Protein AF-A0A2H5N018-F1 (afdb_monomer)

pLDDT: mean 79.4, std 14.38, range [35.25, 91.5]

Nearest PDB structures (foldseek):
  6fkh-assembly1_e  TM=9.499E-01  e=3.308E-09  Spinacia oleracea
  5zwl-assembly1_E  TM=9.874E-01  e=7.869E-08  Thermosynechococcus vestitus BP-1
  2rq7-assembly1_A  TM=8.669E-01  e=5.390E-07  Thermosynechococcus vestitus BP-1
  5hkk-assembly2_P  TM=8.913E-01  e=8.628E-06  Caldalkalibacillus thermarum TA2.A1
  5ik2-assembly1_H  TM=8.799E-01  e=1.905E-05  Caldalkalibacillus thermarum TA2.A1

Mean predicted aligned error: 14.18 Å

Solvent-accessible surface area (backbone atoms only — not comparable to full-atom values): 8712 Å² total; per-residue (Å²): 129,94,49,46,94,78,66,37,62,70,53,41,54,51,51,50,54,51,50,53,45,48,53,55,40,56,67,44,46,64,52,36,72,73,61,39,73,86,75,48,58,70,72,55,54,55,52,45,56,52,33,53,53,50,52,52,60,72,68,47,84,84,83,84,80,75,90,60,66,36,38,35,40,32,31,88,91,44,79,48,78,49,50,80,76,51,76,70,45,76,45,59,29,38,71,37,58,36,39,38,31,43,96,91,41,79,47,49,28,44,34,60,20,41,38,36,39,37,37,94,80,42,77,49,74,52,57,79,44,75,47,56,54,91,76,57,71,87,88,74,86,88,81,88,87,127

Sequence (146 aa):
MLQPRIVGEEHYETAQRVKQTLQRYKELQDIIAILGLDDCRRGIVYTVARARKIERFLSQPLFRSRKVKEIILSTNSGQIGVLPNHAPIATAVDIGILRIRFNDQWLTMALMGGFARIGNNEITILVNDAEKSSDIDPKKPSKLLK

Radius of gyration: 20.85 Å; Cα contacts (8 Å, |Δi|>4): 181; chains: 1; bounding box: 48×45×53 Å

Organism: Citrus unshiu (NCBI:txid55188)

Structure (mmCIF, N/CA/C/O backbone):
data_AF-A0A2H5N018-F1
#
_entry.id   AF-A0A2H5N018-F1
#
loop_
_atom_site.group_PDB
_atom_site.id
_atom_site.type_symbol
_atom_site.label_atom_id
_atom_site.label_alt_id
_atom_site.label_comp_id
_atom_site.label_asym_id
_atom_site.label_entity_id
_atom_site.label_seq_id
_atom_site.pdbx_PDB_ins_code
_atom_site.Cartn_x
_atom_site.Cartn_y
_atom_site.Cartn_z
_atom_site.occupancy
_atom_site.B_iso_or_equiv
_atom_site.auth_seq_id
_atom_site.auth_comp_id
_atom_site.auth_asym_id
_atom_site.auth_atom_id
_atom_site.pdbx_PDB_model_num
ATOM 1 N N . MET A 1 1 ? 6.628 -19.105 -5.152 1.00 56.44 1 MET A N 1
ATOM 2 C CA . MET A 1 1 ? 6.467 -18.994 -6.621 1.00 56.44 1 MET A CA 1
ATOM 3 C C . MET A 1 1 ? 5.008 -18.690 -6.913 1.00 56.44 1 MET A C 1
ATOM 5 O O . MET A 1 1 ? 4.167 -19.348 -6.317 1.00 56.44 1 MET A O 1
ATOM 9 N N . LEU A 1 2 ? 4.704 -17.716 -7.782 1.00 69.31 2 LEU A N 1
ATOM 10 C CA . LEU A 1 2 ? 3.349 -17.584 -8.332 1.00 69.31 2 LEU A CA 1
ATOM 11 C C . LEU A 1 2 ? 3.026 -18.878 -9.093 1.00 69.31 2 LEU A C 1
ATOM 13 O O . LEU A 1 2 ? 3.880 -19.379 -9.823 1.00 69.31 2 LEU A O 1
ATOM 17 N N . GLN A 1 3 ? 1.841 -19.440 -8.880 1.00 73.31 3 GLN A N 1
ATOM 18 C CA . GLN A 1 3 ? 1.370 -20.630 -9.586 1.00 73.31 3 GLN A CA 1
ATOM 19 C C . GLN A 1 3 ? 0.026 -20.305 -10.246 1.00 73.31 3 GLN A C 1
ATOM 21 O O . GLN A 1 3 ? -0.846 -19.767 -9.554 1.00 73.31 3 GLN A O 1
ATOM 26 N N . PRO A 1 4 ? -0.184 -20.673 -11.524 1.00 77.12 4 PRO A N 1
ATOM 27 C CA . PRO A 1 4 ? -1.444 -20.420 -12.230 1.00 77.12 4 PRO A CA 1
ATOM 28 C C . PRO A 1 4 ? -2.664 -20.956 -11.474 1.00 77.12 4 PRO A C 1
ATOM 30 O O . PRO A 1 4 ? -3.713 -20.324 -11.438 1.00 77.12 4 PRO A O 1
ATOM 33 N N . ARG A 1 5 ? -2.499 -22.081 -10.764 1.00 76.38 5 ARG A N 1
ATOM 34 C CA . ARG A 1 5 ? -3.568 -22.737 -9.997 1.00 76.38 5 ARG A CA 1
ATOM 35 C C . ARG A 1 5 ? -4.108 -21.918 -8.814 1.00 76.38 5 ARG A C 1
ATOM 37 O O . ARG A 1 5 ? -5.163 -22.260 -8.297 1.00 76.38 5 ARG A O 1
ATOM 44 N N . ILE A 1 6 ? -3.381 -20.894 -8.361 1.00 74.69 6 ILE A N 1
ATOM 45 C CA . ILE A 1 6 ? -3.749 -20.070 -7.195 1.00 74.69 6 ILE A CA 1
ATOM 46 C C . ILE A 1 6 ? -4.347 -18.731 -7.636 1.00 74.69 6 ILE A C 1
ATOM 48 O O . ILE A 1 6 ? -5.331 -18.286 -7.057 1.00 74.69 6 ILE A O 1
ATOM 52 N N . V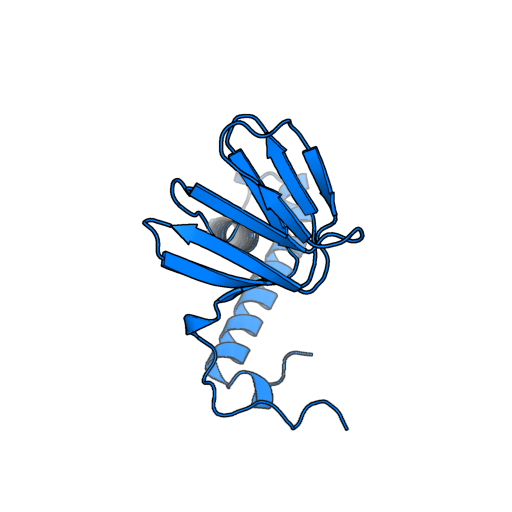AL A 1 7 ? -3.761 -18.094 -8.653 1.00 73.88 7 VAL A N 1
ATOM 53 C CA . VAL A 1 7 ? -4.127 -16.733 -9.088 1.00 73.88 7 VAL A CA 1
ATOM 54 C C . VAL A 1 7 ? -4.917 -16.691 -10.398 1.00 73.88 7 VAL A C 1
ATOM 56 O O . VAL A 1 7 ? -5.436 -15.640 -10.747 1.00 73.88 7 VAL A O 1
ATOM 59 N N . GLY A 1 8 ? -5.038 -17.809 -11.114 1.00 85.19 8 GLY A N 1
ATOM 60 C CA . GLY A 1 8 ? -5.628 -17.867 -12.451 1.00 85.19 8 GLY A CA 1
ATOM 61 C C . GLY A 1 8 ? -4.614 -17.571 -13.562 1.00 85.19 8 GLY A C 1
ATOM 62 O O . GLY A 1 8 ? -3.624 -16.864 -13.356 1.00 85.19 8 GLY A O 1
ATOM 63 N N . GLU A 1 9 ? -4.866 -18.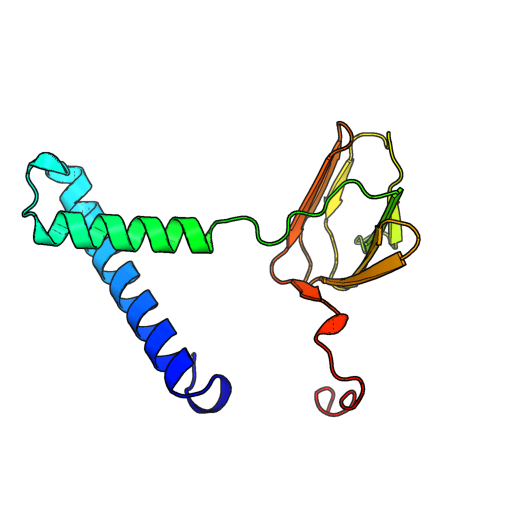128 -14.749 1.00 86.44 9 GLU A N 1
ATOM 64 C CA . GLU A 1 9 ? -3.961 -18.077 -15.908 1.00 86.44 9 GLU A CA 1
ATOM 65 C C . GLU A 1 9 ? -3.675 -16.635 -16.355 1.00 86.44 9 GLU A C 1
ATOM 67 O O . GLU A 1 9 ? -2.524 -16.241 -16.525 1.00 86.44 9 GLU A O 1
ATOM 72 N N . GLU A 1 10 ? -4.715 -15.804 -16.467 1.00 86.25 10 GLU A N 1
ATOM 73 C CA . GLU A 1 10 ? -4.589 -14.424 -16.955 1.00 86.25 10 GLU A CA 1
ATOM 74 C C . GLU A 1 10 ? -3.765 -13.537 -16.013 1.00 86.25 10 GLU A C 1
ATOM 76 O O . GLU A 1 10 ? -2.917 -12.749 -16.450 1.00 86.25 10 GLU A O 1
ATOM 81 N N . HIS A 1 11 ? -3.985 -13.675 -14.704 1.00 83.06 11 HIS A N 1
ATOM 82 C CA . HIS A 1 11 ? -3.235 -12.933 -13.696 1.00 83.06 11 HIS A CA 1
ATOM 83 C C . HIS A 1 11 ? -1.789 -13.416 -13.610 1.00 83.06 11 HIS A C 1
ATOM 85 O O . HIS A 1 11 ? -0.879 -12.593 -13.481 1.00 83.06 11 HIS A O 1
ATOM 91 N N . TYR A 1 12 ? -1.564 -14.727 -13.735 1.00 86.00 12 TYR A N 1
ATOM 92 C CA . TYR A 1 12 ? -0.227 -15.305 -13.789 1.00 86.00 12 TYR A CA 1
ATOM 93 C C . TYR A 1 12 ? 0.568 -14.780 -14.989 1.00 86.00 12 TYR A C 1
ATOM 95 O O . TYR A 1 12 ? 1.661 -14.236 -14.816 1.00 86.00 12 TYR A O 1
ATOM 103 N N . GLU A 1 13 ? -0.018 -14.850 -16.183 1.00 89.06 13 GLU A N 1
ATOM 104 C CA . GLU A 1 13 ? 0.562 -14.331 -17.422 1.00 89.06 13 GLU A CA 1
ATOM 105 C C . GLU A 1 13 ? 0.872 -12.834 -17.320 1.00 89.06 13 GLU A C 1
ATOM 107 O O . GLU A 1 13 ? 1.962 -12.376 -17.676 1.00 89.06 13 GLU A O 1
ATOM 112 N N . THR A 1 14 ? -0.057 -12.054 -16.763 1.00 87.69 14 THR A N 1
ATOM 113 C CA . THR A 1 14 ? 0.133 -10.612 -16.570 1.00 87.69 14 THR A CA 1
ATOM 114 C C . THR A 1 14 ? 1.281 -10.323 -15.602 1.00 87.69 14 THR A C 1
ATOM 116 O O . THR A 1 14 ? 2.159 -9.510 -15.910 1.00 87.69 14 THR A O 1
ATOM 119 N N . ALA A 1 15 ? 1.335 -11.018 -14.462 1.00 87.50 15 ALA A N 1
ATOM 120 C CA . ALA A 1 15 ? 2.413 -10.878 -13.485 1.00 87.50 15 ALA A CA 1
ATOM 12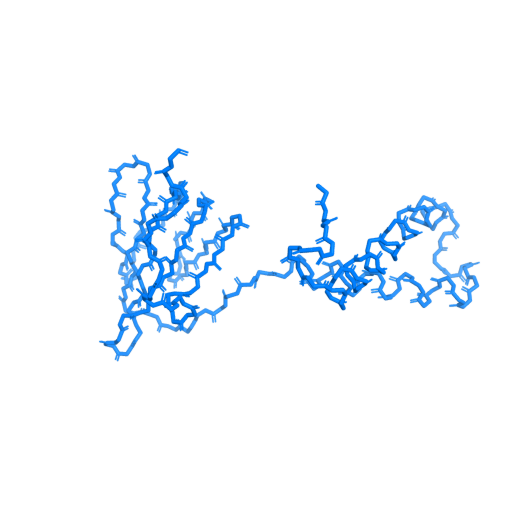1 C C . ALA A 1 15 ? 3.774 -11.286 -14.074 1.00 87.50 15 ALA A C 1
ATOM 123 O O . ALA A 1 15 ? 4.788 -10.623 -13.836 1.00 87.50 15 ALA A O 1
ATOM 124 N N . GLN A 1 16 ? 3.799 -12.334 -14.898 1.00 89.50 16 GLN A N 1
ATOM 125 C CA . GLN A 1 16 ? 5.007 -12.813 -15.559 1.00 89.50 16 GLN A CA 1
ATOM 126 C C . GLN A 1 16 ? 5.537 -11.800 -16.584 1.00 89.50 16 GLN A C 1
ATOM 128 O O . GLN A 1 16 ? 6.737 -11.510 -16.597 1.00 89.50 16 GLN A O 1
ATOM 133 N N . ARG A 1 17 ? 4.652 -11.172 -17.368 1.00 88.94 17 ARG A N 1
ATOM 134 C CA . ARG A 1 17 ? 5.013 -10.086 -18.301 1.00 88.94 17 ARG A CA 1
ATOM 135 C C . ARG A 1 17 ? 5.550 -8.850 -17.579 1.00 88.94 17 ARG A C 1
ATOM 137 O O . ARG A 1 17 ? 6.526 -8.246 -18.032 1.00 88.94 17 ARG A O 1
ATOM 144 N N . VAL A 1 18 ? 4.949 -8.482 -16.444 1.00 89.88 18 VAL A N 1
ATOM 145 C CA . VAL A 1 18 ? 5.446 -7.386 -15.593 1.00 89.88 18 VAL A CA 1
ATOM 146 C C . VAL A 1 18 ? 6.849 -7.707 -15.080 1.00 89.88 18 VAL A C 1
ATOM 148 O O . VAL A 1 18 ? 7.758 -6.891 -15.239 1.00 89.88 18 VAL A O 1
ATOM 151 N N . LYS A 1 19 ? 7.059 -8.921 -14.557 1.00 89.38 19 LYS A N 1
ATOM 152 C CA . LYS A 1 19 ? 8.366 -9.377 -14.068 1.00 89.38 19 LYS A CA 1
ATOM 153 C C . LYS A 1 19 ? 9.440 -9.325 -15.158 1.00 89.38 19 LYS A C 1
ATOM 155 O O . LYS A 1 19 ? 10.521 -8.799 -14.912 1.00 89.38 19 LYS A O 1
ATOM 160 N N . GLN A 1 20 ? 9.143 -9.820 -16.360 1.00 90.25 20 GLN A N 1
ATOM 161 C CA . GLN A 1 20 ? 10.071 -9.772 -17.498 1.00 90.25 20 GLN A CA 1
ATOM 162 C C . GLN A 1 20 ? 10.422 -8.333 -17.899 1.00 90.25 20 GLN A C 1
ATOM 164 O O . GLN A 1 20 ? 11.582 -8.031 -18.171 1.00 90.25 20 GLN A O 1
ATOM 169 N N . THR A 1 21 ? 9.434 -7.432 -17.893 1.00 88.38 21 THR A N 1
ATOM 170 C CA . THR A 1 21 ? 9.645 -6.013 -18.222 1.00 88.38 21 THR A CA 1
ATOM 171 C C . THR A 1 21 ? 10.573 -5.336 -17.210 1.00 88.38 21 THR A C 1
ATOM 173 O O . THR A 1 21 ? 11.486 -4.615 -17.607 1.00 88.38 21 THR A O 1
ATOM 176 N N . LEU A 1 22 ? 10.378 -5.593 -15.913 1.00 89.00 22 LEU A N 1
ATOM 177 C CA . LEU A 1 22 ? 11.220 -5.040 -14.847 1.00 89.00 22 LEU A CA 1
ATOM 178 C C . LEU A 1 22 ? 12.631 -5.641 -14.842 1.00 89.00 22 LEU A C 1
ATOM 180 O O . LEU A 1 22 ? 13.602 -4.920 -14.632 1.00 89.00 22 LEU A O 1
ATOM 184 N N . GLN A 1 23 ? 12.761 -6.939 -15.126 1.00 88.62 23 GLN A N 1
ATOM 185 C CA . GLN A 1 23 ? 14.063 -7.600 -15.229 1.00 88.62 23 GLN A CA 1
ATOM 186 C C . GLN A 1 23 ? 14.902 -6.998 -16.362 1.00 88.62 23 GLN A C 1
ATOM 188 O O . GLN A 1 23 ? 16.047 -6.608 -16.151 1.00 88.62 23 GLN A O 1
ATOM 193 N N . ARG A 1 24 ? 14.295 -6.829 -17.541 1.00 87.12 24 ARG A N 1
ATOM 194 C CA . ARG A 1 24 ? 14.962 -6.212 -18.690 1.00 87.12 24 ARG A CA 1
ATOM 195 C C . ARG A 1 24 ? 15.299 -4.743 -18.450 1.00 87.12 24 ARG A C 1
ATOM 197 O O . ARG A 1 24 ? 16.298 -4.252 -18.957 1.00 87.12 24 ARG A O 1
ATOM 204 N N . TYR A 1 25 ? 14.480 -4.032 -17.677 1.00 90.50 25 TYR A N 1
ATOM 205 C CA . TYR A 1 25 ? 14.795 -2.666 -17.272 1.00 90.50 25 TYR A CA 1
ATOM 206 C C . TYR A 1 25 ? 16.022 -2.597 -16.357 1.00 90.50 25 TYR A C 1
ATOM 208 O O . TYR A 1 25 ? 16.866 -1.738 -16.590 1.00 90.50 25 TYR A O 1
ATOM 216 N N . LYS A 1 26 ? 16.175 -3.519 -15.394 1.00 88.06 26 LYS A N 1
ATOM 217 C CA . LYS A 1 26 ? 17.388 -3.603 -14.560 1.00 88.06 26 LYS A CA 1
ATOM 218 C C . LYS A 1 26 ? 18.649 -3.828 -15.390 1.00 88.06 26 LYS A C 1
ATOM 220 O O . LYS A 1 26 ? 19.625 -3.120 -15.202 1.00 88.06 26 LYS A O 1
ATOM 225 N N . GLU A 1 27 ? 18.604 -4.749 -16.350 1.00 88.38 27 GLU A N 1
ATOM 226 C CA . GLU A 1 27 ? 19.731 -5.001 -17.264 1.00 88.38 27 GLU A CA 1
ATOM 227 C C . GLU A 1 27 ? 20.090 -3.762 -18.103 1.00 88.38 27 GLU A C 1
ATOM 229 O O . GLU A 1 27 ? 21.252 -3.520 -18.416 1.00 88.38 27 GLU A O 1
ATOM 234 N N . LEU A 1 28 ? 19.088 -2.953 -18.462 1.00 87.38 28 LEU A N 1
ATOM 235 C CA . LEU A 1 28 ? 19.287 -1.712 -19.208 1.00 87.38 28 LEU A CA 1
ATOM 236 C C . LEU A 1 28 ? 19.749 -0.543 -18.327 1.00 87.38 28 LEU A C 1
ATOM 238 O O . LEU A 1 28 ? 20.356 0.383 -18.859 1.00 87.38 28 LEU A O 1
ATOM 242 N N . GLN A 1 29 ? 19.474 -0.548 -17.018 1.00 86.25 29 GLN A N 1
ATOM 243 C CA . GLN A 1 29 ? 19.848 0.550 -16.118 1.00 86.25 29 GLN A CA 1
ATOM 244 C C . GLN A 1 29 ? 21.362 0.760 -16.065 1.00 86.25 29 GLN A C 1
ATOM 246 O O . GLN A 1 29 ? 21.796 1.905 -16.174 1.00 86.25 29 GLN A O 1
ATOM 251 N N . ASP A 1 30 ? 22.144 -0.318 -15.974 1.00 84.25 30 ASP A N 1
ATOM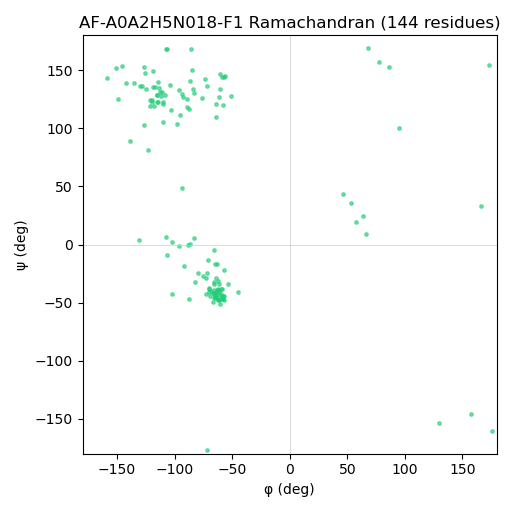 252 C CA . ASP A 1 30 ? 23.610 -0.236 -15.930 1.00 84.25 30 ASP A CA 1
ATOM 253 C C . ASP A 1 30 ? 24.175 0.358 -17.230 1.00 84.25 30 ASP A C 1
ATOM 255 O O . ASP A 1 30 ? 25.068 1.203 -17.210 1.00 84.25 30 ASP A O 1
ATOM 259 N N . ILE A 1 31 ? 23.592 -0.010 -18.375 1.00 81.81 31 ILE A N 1
ATOM 260 C CA . ILE A 1 31 ? 23.980 0.514 -19.692 1.00 81.81 31 ILE A CA 1
ATOM 261 C C . ILE A 1 31 ? 23.597 1.996 -19.831 1.00 81.81 31 ILE A C 1
ATOM 263 O O . ILE A 1 31 ? 24.400 2.801 -20.302 1.00 81.81 31 ILE A O 1
ATOM 267 N N . ILE A 1 32 ? 22.387 2.376 -19.407 1.00 84.00 32 ILE A N 1
ATOM 268 C CA . ILE A 1 32 ? 21.898 3.766 -19.461 1.00 84.00 32 ILE A CA 1
ATOM 269 C C . ILE A 1 32 ? 22.710 4.673 -18.534 1.00 84.00 32 ILE A C 1
ATOM 271 O O . ILE A 1 32 ? 22.918 5.838 -18.861 1.00 84.00 32 ILE A O 1
ATOM 275 N N . ALA A 1 33 ? 23.180 4.158 -17.399 1.00 81.62 33 ALA A N 1
ATOM 276 C CA . ALA A 1 33 ? 24.041 4.907 -16.490 1.00 81.62 33 ALA A CA 1
ATOM 277 C C . ALA A 1 33 ? 25.397 5.267 -17.125 1.00 81.62 33 ALA A C 1
ATOM 279 O O . ALA A 1 33 ? 25.969 6.296 -16.778 1.00 81.62 33 ALA A O 1
ATOM 280 N N . ILE A 1 34 ? 25.888 4.445 -18.059 1.00 84.19 34 ILE A N 1
ATOM 281 C CA . ILE A 1 34 ? 27.161 4.659 -18.763 1.00 84.19 34 ILE A CA 1
ATOM 282 C C . ILE A 1 34 ? 26.974 5.537 -20.006 1.00 84.19 34 ILE A C 1
ATOM 284 O O . ILE A 1 34 ? 27.760 6.453 -20.229 1.00 84.19 34 ILE A O 1
ATOM 288 N N . LEU A 1 35 ? 25.961 5.244 -20.828 1.00 81.75 35 LEU A N 1
ATOM 289 C CA . LEU A 1 35 ? 25.768 5.886 -22.135 1.00 81.75 35 LEU A CA 1
ATOM 290 C C . LEU A 1 35 ? 24.877 7.130 -22.087 1.00 81.75 35 LEU A C 1
ATOM 292 O O . LEU A 1 35 ? 24.903 7.917 -23.016 1.00 81.75 35 LEU A O 1
ATOM 296 N N . GLY A 1 36 ? 24.071 7.314 -21.043 1.00 79.25 36 GLY A N 1
ATOM 297 C CA . GLY A 1 36 ? 23.001 8.306 -21.061 1.00 79.25 36 GLY A CA 1
ATOM 298 C C . GLY A 1 36 ? 21.782 7.838 -21.867 1.00 79.25 36 GLY A C 1
ATOM 299 O O . GLY A 1 36 ? 21.832 6.932 -22.702 1.00 79.25 36 GLY A O 1
ATOM 300 N N . LEU A 1 37 ? 20.620 8.425 -21.569 1.00 79.56 37 LEU A N 1
ATOM 301 C CA . LEU A 1 37 ? 19.355 8.022 -22.193 1.00 79.56 37 LEU A CA 1
ATOM 302 C C . LEU A 1 37 ? 19.233 8.523 -23.643 1.00 79.56 37 LEU A C 1
ATOM 304 O O . LEU A 1 37 ? 18.543 7.893 -24.445 1.00 79.56 37 LEU A O 1
ATOM 308 N N . ASP A 1 38 ? 19.906 9.626 -23.969 1.00 77.62 38 ASP A N 1
ATOM 309 C CA . ASP A 1 38 ? 19.824 10.303 -25.268 1.00 77.62 38 ASP A CA 1
ATOM 310 C C . ASP A 1 38 ? 20.525 9.517 -26.389 1.00 77.62 38 ASP A C 1
ATOM 312 O O . ASP A 1 38 ? 20.115 9.585 -27.547 1.00 77.62 38 ASP A O 1
ATOM 316 N N . ASP A 1 39 ? 21.495 8.675 -26.027 1.00 75.56 39 ASP A N 1
ATOM 317 C CA . ASP A 1 39 ? 22.235 7.804 -26.946 1.00 75.56 39 ASP A CA 1
ATOM 318 C C . ASP A 1 39 ? 21.545 6.445 -27.193 1.00 75.56 39 ASP A C 1
ATOM 320 O O . ASP A 1 39 ? 22.021 5.597 -27.957 1.00 75.56 39 ASP A O 1
ATOM 324 N N . CYS A 1 40 ? 20.382 6.207 -26.577 1.00 76.94 40 CYS A N 1
ATOM 325 C CA . CYS A 1 40 ? 19.646 4.954 -26.719 1.00 76.94 40 CYS A CA 1
ATOM 326 C C . CYS A 1 40 ? 18.711 4.946 -27.942 1.00 76.94 40 CYS A C 1
ATOM 328 O O . CYS A 1 40 ? 17.970 5.888 -28.222 1.00 76.94 40 CYS A O 1
ATOM 330 N N . ARG A 1 41 ? 18.628 3.799 -28.638 1.00 78.69 41 ARG A N 1
ATOM 331 C CA . ARG A 1 41 ? 17.633 3.600 -29.713 1.00 78.69 41 ARG A CA 1
ATOM 332 C C . ARG A 1 41 ? 16.212 3.817 -29.180 1.00 78.69 41 ARG A C 1
ATOM 334 O O . ARG A 1 41 ? 15.876 3.338 -28.098 1.00 78.69 41 ARG A O 1
ATOM 341 N N . ARG A 1 42 ? 15.3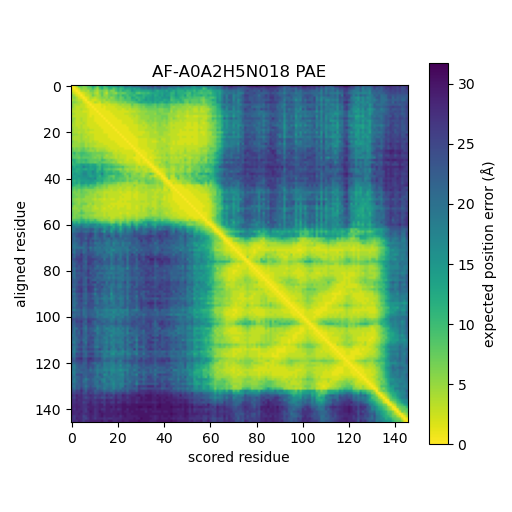27 4.398 -30.004 1.00 73.81 42 ARG A N 1
ATOM 342 C CA . ARG A 1 42 ? 13.912 4.674 -29.660 1.00 73.81 42 ARG A CA 1
ATOM 343 C C . ARG A 1 42 ? 13.194 3.503 -28.963 1.00 73.81 42 ARG A C 1
ATOM 345 O O . ARG A 1 42 ? 12.494 3.721 -27.983 1.00 73.81 42 ARG A O 1
ATOM 352 N N . GLY A 1 43 ? 13.407 2.257 -29.399 1.00 71.50 43 GLY A N 1
ATOM 353 C CA . GLY A 1 43 ? 12.799 1.067 -28.774 1.00 71.50 43 GLY A CA 1
ATOM 354 C C . GLY A 1 43 ? 13.202 0.815 -27.309 1.00 71.50 43 GLY A C 1
ATOM 355 O O . GLY A 1 43 ? 12.390 0.332 -26.517 1.00 71.50 43 GLY A O 1
ATOM 356 N N . ILE A 1 44 ? 14.426 1.184 -26.920 1.00 78.69 44 ILE A N 1
ATOM 357 C CA . ILE A 1 44 ? 14.916 1.084 -25.534 1.00 78.69 44 ILE A CA 1
ATOM 358 C C . ILE A 1 44 ? 14.248 2.157 -24.672 1.00 78.69 44 ILE A C 1
ATOM 360 O O . ILE A 1 44 ? 13.752 1.851 -23.588 1.00 78.69 44 ILE A O 1
ATOM 364 N N . VAL A 1 45 ? 14.133 3.382 -25.195 1.00 82.31 45 VAL A N 1
ATOM 365 C CA . VAL A 1 45 ? 13.463 4.501 -24.513 1.00 82.31 45 VAL A CA 1
ATOM 366 C C . VAL A 1 45 ? 12.012 4.149 -24.167 1.00 82.31 45 VAL A C 1
ATOM 368 O O . VAL A 1 45 ? 11.586 4.344 -23.028 1.00 82.31 45 VAL A O 1
ATOM 371 N N . TYR A 1 46 ? 11.265 3.544 -25.099 1.00 84.88 46 TYR A N 1
ATOM 372 C CA . TYR A 1 46 ? 9.896 3.079 -24.827 1.00 84.88 46 TYR A CA 1
ATOM 373 C C . TYR A 1 46 ? 9.835 1.995 -23.742 1.00 84.88 46 TYR A C 1
ATOM 375 O O . TYR A 1 46 ? 8.931 2.009 -22.903 1.00 84.88 46 TYR A O 1
ATOM 383 N N . THR A 1 47 ? 10.800 1.072 -23.730 1.00 84.00 47 THR A N 1
ATOM 384 C CA . THR A 1 47 ? 10.878 -0.005 -22.728 1.00 84.00 47 THR A CA 1
ATOM 385 C C . THR A 1 47 ? 11.118 0.567 -21.331 1.00 84.00 47 THR A C 1
ATOM 387 O O . THR A 1 47 ? 10.410 0.215 -20.386 1.00 84.00 47 THR A O 1
ATOM 390 N N . VAL A 1 48 ? 12.044 1.520 -21.215 1.00 87.00 48 VAL A N 1
ATOM 391 C CA . VAL A 1 48 ? 12.354 2.226 -19.965 1.00 87.00 48 VAL A CA 1
ATOM 392 C C . VAL A 1 48 ? 11.179 3.066 -19.482 1.00 87.00 48 VAL A C 1
ATOM 394 O O . VAL A 1 48 ? 10.824 3.003 -18.307 1.00 87.00 48 VAL A O 1
ATOM 397 N N . ALA A 1 49 ? 10.522 3.810 -20.375 1.00 87.31 49 ALA A N 1
ATOM 398 C CA . ALA A 1 49 ? 9.347 4.602 -20.020 1.00 87.31 49 ALA A CA 1
ATOM 399 C C . ALA A 1 49 ? 8.213 3.722 -19.466 1.00 87.31 49 ALA A C 1
ATOM 401 O O . ALA A 1 49 ? 7.589 4.063 -18.457 1.00 87.31 49 ALA A O 1
ATOM 402 N N . ARG A 1 50 ? 7.973 2.559 -20.089 1.00 87.44 50 ARG A N 1
ATOM 403 C CA . ARG A 1 50 ? 6.974 1.589 -19.625 1.00 87.44 50 ARG A CA 1
ATOM 404 C C . ARG A 1 50 ? 7.350 0.993 -18.267 1.00 87.44 50 ARG A C 1
ATOM 406 O O . ARG A 1 50 ? 6.495 0.954 -17.385 1.00 87.44 50 ARG A O 1
ATOM 413 N N . ALA A 1 51 ? 8.602 0.579 -18.086 1.00 89.88 51 ALA A N 1
ATOM 414 C CA . ALA A 1 51 ? 9.086 0.018 -16.826 1.00 89.88 51 ALA A CA 1
ATOM 415 C C . ALA A 1 51 ? 9.010 1.031 -15.673 1.00 89.88 51 ALA A C 1
ATOM 417 O O . ALA A 1 51 ? 8.422 0.724 -14.640 1.00 89.88 51 ALA A O 1
ATOM 418 N N . ARG A 1 52 ? 9.463 2.275 -15.883 1.00 87.69 52 ARG A N 1
ATOM 419 C CA . ARG A 1 52 ? 9.347 3.360 -14.890 1.00 87.69 52 ARG A CA 1
ATOM 420 C C . ARG A 1 52 ? 7.899 3.645 -14.497 1.00 87.69 52 ARG A C 1
ATOM 422 O O . ARG A 1 52 ? 7.617 3.920 -13.335 1.00 87.69 52 ARG A O 1
ATOM 429 N N . LYS A 1 53 ? 6.963 3.579 -15.451 1.00 86.62 53 LYS A N 1
ATOM 430 C CA . LYS A 1 53 ? 5.528 3.749 -15.169 1.00 86.62 53 LYS A CA 1
ATOM 431 C C . LYS A 1 53 ? 4.985 2.614 -14.295 1.00 86.62 53 LYS A C 1
ATOM 433 O O . LYS A 1 53 ? 4.185 2.885 -13.404 1.00 86.62 53 LYS A O 1
ATOM 438 N N . ILE A 1 54 ? 5.432 1.380 -14.535 1.00 87.00 54 ILE A N 1
ATOM 439 C CA . ILE A 1 54 ? 5.083 0.207 -13.722 1.00 87.00 54 ILE A CA 1
ATOM 440 C C . ILE A 1 54 ? 5.674 0.334 -12.314 1.00 87.00 54 ILE A C 1
ATOM 442 O O . ILE A 1 54 ? 4.929 0.203 -11.351 1.00 87.00 54 ILE A O 1
ATOM 446 N N . GLU A 1 55 ? 6.966 0.645 -12.176 1.00 84.12 55 GLU A N 1
ATOM 447 C CA . GLU A 1 55 ? 7.598 0.849 -10.863 1.00 84.12 55 GLU A CA 1
ATOM 448 C C . GLU A 1 55 ? 6.891 1.946 -10.073 1.00 84.12 55 GLU A C 1
ATOM 450 O O . GLU A 1 55 ? 6.497 1.726 -8.935 1.00 84.12 55 GLU A O 1
ATOM 455 N N . ARG A 1 56 ? 6.622 3.096 -10.702 1.00 79.75 56 ARG A N 1
ATOM 456 C CA . ARG A 1 56 ? 5.900 4.197 -10.056 1.00 79.75 56 ARG A CA 1
ATOM 457 C C . ARG A 1 56 ? 4.502 3.789 -9.594 1.00 79.75 56 ARG A C 1
ATOM 459 O O . ARG A 1 56 ? 4.067 4.241 -8.540 1.00 79.75 56 ARG A O 1
ATOM 466 N N . PHE A 1 57 ? 3.802 2.971 -10.376 1.00 80.12 57 PHE A N 1
ATOM 467 C CA . PHE A 1 57 ? 2.492 2.447 -10.001 1.00 80.12 57 PHE A CA 1
ATOM 468 C C . PHE A 1 57 ? 2.584 1.459 -8.831 1.00 80.12 57 PHE A C 1
ATOM 470 O O . PHE A 1 57 ? 1.748 1.505 -7.940 1.00 80.12 57 PHE A O 1
ATOM 477 N N . LEU A 1 58 ? 3.602 0.596 -8.797 1.00 76.69 58 LEU A N 1
ATOM 478 C CA . LEU A 1 58 ? 3.817 -0.349 -7.694 1.00 76.69 58 LEU A CA 1
ATOM 479 C C . LEU A 1 58 ? 4.313 0.339 -6.414 1.00 76.69 58 LEU A C 1
ATOM 481 O O . LEU A 1 58 ? 4.026 -0.127 -5.319 1.00 76.69 58 LEU A O 1
ATOM 485 N N . SER A 1 59 ? 5.030 1.454 -6.542 1.00 71.38 59 SER A N 1
ATOM 486 C CA . SER A 1 59 ? 5.527 2.256 -5.419 1.00 71.38 59 SER A CA 1
ATOM 487 C C . SER A 1 59 ? 4.537 3.317 -4.936 1.00 71.38 59 SER A C 1
ATOM 489 O O . SER A 1 59 ? 4.856 4.071 -4.015 1.00 71.38 59 SER A O 1
ATOM 491 N N . GLN A 1 60 ? 3.358 3.435 -5.553 1.00 66.25 60 GLN A N 1
ATOM 492 C CA . GLN A 1 60 ? 2.372 4.413 -5.106 1.00 66.25 60 GLN A CA 1
ATOM 493 C C . GLN A 1 60 ? 1.761 3.958 -3.765 1.00 66.25 60 GLN A C 1
ATOM 495 O O . GLN A 1 60 ? 1.400 2.788 -3.632 1.00 66.25 60 GLN A O 1
ATOM 500 N N . PRO A 1 61 ? 1.594 4.858 -2.777 1.00 53.06 61 PRO A N 1
ATOM 501 C CA . PRO A 1 61 ? 0.883 4.523 -1.553 1.00 53.06 61 PRO A CA 1
ATOM 502 C C . PRO A 1 61 ? -0.572 4.206 -1.905 1.00 53.06 61 PRO A C 1
ATOM 504 O O . PRO A 1 61 ? -1.338 5.085 -2.314 1.00 53.06 61 PRO A O 1
ATOM 507 N N . LEU A 1 62 ? -0.945 2.934 -1.799 1.00 55.59 62 LEU A N 1
ATOM 508 C CA . LEU A 1 62 ? -2.318 2.496 -1.989 1.00 55.59 62 LEU A CA 1
ATOM 509 C C . LEU A 1 62 ? -3.118 2.857 -0.730 1.00 55.59 62 LEU A C 1
ATOM 511 O O . LEU A 1 62 ? -2.750 2.488 0.377 1.00 55.59 62 LEU A O 1
ATOM 515 N N . PHE A 1 63 ? -4.223 3.576 -0.957 1.00 56.44 63 PHE A N 1
ATOM 516 C CA . PHE A 1 63 ? -5.219 4.083 -0.001 1.00 56.44 63 PHE A CA 1
ATOM 517 C C . PHE A 1 63 ? -5.021 5.533 0.495 1.00 56.44 63 PHE A C 1
ATOM 519 O O . PHE A 1 63 ? -4.270 5.829 1.419 1.00 56.44 63 PHE A O 1
ATOM 526 N N . ARG A 1 64 ? -5.789 6.460 -0.102 1.00 54.06 64 ARG A N 1
ATOM 527 C CA . ARG A 1 64 ? -5.966 7.847 0.360 1.00 54.06 64 ARG A CA 1
ATOM 528 C C . ARG A 1 64 ? -7.391 8.016 0.890 1.00 54.06 64 ARG A C 1
ATOM 530 O O . ARG A 1 64 ? -8.329 8.106 0.099 1.00 54.06 64 ARG A O 1
ATOM 537 N N . SER A 1 65 ? -7.550 8.087 2.207 1.00 59.78 65 SER A N 1
ATOM 538 C CA . SER A 1 65 ? -8.831 8.448 2.828 1.00 59.78 65 SER A CA 1
ATOM 539 C C . SER A 1 65 ? -9.006 9.965 2.926 1.00 59.78 65 SER A C 1
ATOM 541 O O . SER A 1 65 ? -8.038 10.717 3.026 1.00 59.78 65 SER A O 1
ATOM 543 N N . ARG A 1 66 ? -10.265 10.418 2.871 1.00 66.00 66 ARG A N 1
ATOM 544 C CA . ARG A 1 66 ? -10.674 11.811 3.142 1.00 66.00 66 ARG A CA 1
ATOM 545 C C . ARG A 1 66 ? -10.564 12.124 4.648 1.00 66.00 66 ARG A C 1
ATOM 547 O O . ARG A 1 66 ? -10.141 11.273 5.418 1.00 66.00 66 ARG A O 1
ATOM 554 N N . LYS A 1 67 ? -10.956 13.336 5.072 1.00 73.38 67 LYS A N 1
ATOM 555 C CA . LYS A 1 67 ? -11.029 13.730 6.495 1.00 73.38 67 LYS A CA 1
ATOM 556 C C . LYS A 1 67 ? -11.830 12.706 7.308 1.00 73.38 67 LYS A C 1
ATOM 558 O O . LYS A 1 67 ? -12.964 12.404 6.951 1.00 73.38 67 LYS A O 1
ATOM 563 N N . VAL A 1 68 ? -11.257 12.216 8.400 1.00 79.69 68 VAL A N 1
ATOM 564 C CA . VAL A 1 68 ? -11.858 11.218 9.299 1.00 79.69 68 VAL A CA 1
ATOM 565 C C . VAL A 1 68 ? -12.022 11.814 10.691 1.00 79.69 68 VAL A C 1
ATOM 567 O O . VAL A 1 68 ? -11.251 12.691 11.079 1.00 79.69 68 VAL A O 1
ATOM 570 N N . LYS A 1 69 ? -13.050 11.375 11.425 1.00 83.19 69 LYS A N 1
ATOM 571 C CA . LYS A 1 69 ? -13.301 11.854 12.796 1.00 83.19 69 LYS A CA 1
ATOM 572 C C . LYS A 1 69 ? -12.449 11.115 13.821 1.00 83.19 69 LYS A C 1
ATOM 574 O O . LYS A 1 69 ? -12.100 11.690 14.838 1.00 83.19 69 LYS A O 1
ATOM 579 N N . GLU A 1 70 ? -12.165 9.845 13.568 1.00 86.62 70 GLU A N 1
ATOM 580 C CA . GLU A 1 70 ? -11.487 8.966 14.512 1.00 86.62 70 GLU A CA 1
ATOM 581 C C . GLU A 1 70 ? -10.850 7.800 13.756 1.00 86.62 70 GLU A C 1
ATOM 583 O O . GLU A 1 70 ? -11.419 7.300 12.776 1.00 86.62 70 GLU A O 1
ATOM 588 N N . ILE A 1 71 ? -9.676 7.372 14.217 1.00 89.44 71 ILE A N 1
ATOM 589 C CA . ILE A 1 71 ? -9.016 6.145 13.772 1.00 89.44 71 ILE A CA 1
ATOM 590 C C . ILE A 1 71 ? -8.656 5.312 14.997 1.00 89.44 71 ILE A C 1
ATOM 592 O O . ILE A 1 71 ? -8.120 5.847 15.960 1.00 89.44 71 ILE A O 1
ATOM 596 N N . ILE A 1 72 ? -8.892 4.006 14.938 1.00 91.50 72 ILE A N 1
ATOM 597 C CA . ILE A 1 72 ? -8.415 3.040 15.929 1.00 91.50 72 ILE A CA 1
ATOM 598 C C . ILE A 1 72 ? -7.439 2.104 15.228 1.00 91.50 72 ILE A C 1
ATOM 600 O O . ILE A 1 72 ? -7.810 1.460 14.242 1.00 91.50 72 ILE A O 1
ATOM 604 N N . LEU A 1 73 ? -6.209 2.033 15.731 1.00 90.19 73 LEU A N 1
ATOM 605 C CA . LEU A 1 73 ? -5.148 1.175 15.201 1.00 90.19 73 LEU A CA 1
ATOM 606 C C . LEU A 1 73 ? -4.555 0.280 16.296 1.00 90.19 73 LEU A C 1
ATOM 608 O O . LEU A 1 73 ? -4.486 0.662 17.464 1.00 90.19 73 LEU A O 1
ATOM 612 N N . SER A 1 74 ? -4.135 -0.920 15.901 1.00 89.19 74 SER A N 1
ATOM 613 C CA . SER A 1 74 ? -3.445 -1.881 16.765 1.00 89.19 74 SER A CA 1
ATOM 614 C C . SER A 1 74 ? -1.938 -1.621 16.739 1.00 89.19 74 SER A C 1
ATOM 616 O O . SER A 1 74 ? -1.306 -1.746 15.693 1.00 89.19 74 SER A O 1
ATOM 618 N N . THR A 1 75 ? -1.366 -1.254 17.879 1.00 88.56 75 THR A N 1
ATOM 619 C CA . THR A 1 75 ? 0.078 -1.148 18.119 1.00 88.56 75 THR A CA 1
ATOM 620 C C . THR A 1 75 ? 0.542 -2.292 19.022 1.00 88.56 75 THR A C 1
ATOM 622 O O . THR A 1 75 ? -0.265 -2.959 19.667 1.00 88.56 75 THR A O 1
ATOM 625 N N . ASN A 1 76 ? 1.856 -2.475 19.132 1.00 83.69 76 ASN A N 1
ATOM 626 C CA . ASN A 1 76 ? 2.485 -3.453 20.033 1.00 83.69 76 ASN A CA 1
ATOM 627 C C . ASN A 1 76 ? 2.122 -3.297 21.522 1.00 83.69 76 ASN A C 1
ATOM 629 O O . ASN A 1 76 ? 2.249 -4.234 22.305 1.00 83.69 76 ASN A O 1
ATOM 633 N N . SER A 1 77 ? 1.676 -2.110 21.921 1.00 79.06 77 SER A N 1
ATOM 634 C CA . SER A 1 77 ? 1.242 -1.774 23.276 1.00 79.06 77 SER 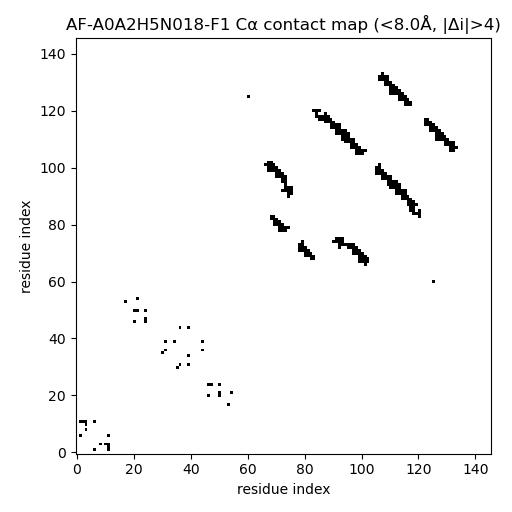A CA 1
ATOM 635 C C . SER A 1 77 ? -0.274 -1.870 23.494 1.00 79.06 77 SER A C 1
ATOM 637 O O . SER A 1 77 ? -0.736 -1.619 24.606 1.00 79.06 77 SER A O 1
ATOM 639 N N . GLY A 1 78 ? -1.056 -2.218 22.464 1.00 85.25 78 GLY A N 1
ATOM 640 C CA . GLY A 1 78 ? -2.515 -2.310 22.536 1.00 85.25 78 GLY A CA 1
ATOM 641 C C . GLY A 1 78 ? -3.225 -1.557 21.411 1.00 85.25 78 GLY A C 1
ATOM 642 O O . GLY A 1 78 ? -2.701 -1.389 20.318 1.00 85.25 78 GLY A O 1
ATOM 643 N N . GLN A 1 79 ? -4.461 -1.121 21.651 1.00 89.56 79 GLN A N 1
ATOM 644 C CA . GLN A 1 79 ? -5.196 -0.292 20.691 1.00 89.56 79 GLN A CA 1
ATOM 645 C C . GLN A 1 79 ? -5.042 1.184 21.045 1.00 89.56 79 GLN A C 1
ATOM 647 O O . GLN A 1 79 ? -5.245 1.569 22.196 1.00 89.56 79 GLN A O 1
ATOM 652 N N . ILE A 1 80 ? -4.740 2.011 20.046 1.00 90.62 80 ILE A N 1
ATOM 653 C CA . ILE A 1 80 ? -4.704 3.466 20.187 1.00 90.62 80 ILE A CA 1
ATOM 654 C C . ILE A 1 80 ? -5.787 4.101 19.314 1.00 90.62 80 ILE A C 1
ATOM 656 O O . ILE A 1 80 ? -5.907 3.810 18.121 1.00 90.62 80 ILE A O 1
ATOM 660 N N . GLY A 1 81 ? -6.586 4.965 19.941 1.00 90.25 81 GLY A N 1
ATOM 661 C CA . GLY A 1 81 ? -7.546 5.837 19.276 1.00 90.25 81 GLY A CA 1
ATOM 662 C C . GLY A 1 81 ? -6.910 7.194 18.986 1.00 90.25 81 GLY A C 1
ATOM 663 O O . GLY A 1 81 ? -6.366 7.831 19.885 1.00 90.25 81 GLY A O 1
ATOM 664 N N . VAL A 1 82 ? -6.973 7.640 17.736 1.00 90.44 82 VAL A N 1
ATOM 665 C CA . VAL A 1 82 ? -6.428 8.921 17.281 1.00 90.44 82 VAL A CA 1
ATOM 666 C C . VAL A 1 82 ? -7.574 9.823 16.837 1.00 90.44 82 VAL A C 1
ATOM 668 O O . VAL A 1 82 ? -8.350 9.478 15.942 1.00 90.44 82 VAL A O 1
ATOM 671 N N . LEU A 1 83 ? -7.654 10.995 17.467 1.00 89.38 83 LEU A N 1
ATOM 672 C CA . LEU A 1 83 ? -8.633 12.051 17.209 1.00 89.38 83 LEU A CA 1
ATOM 673 C C . LEU A 1 83 ? -7.980 13.237 16.468 1.00 89.38 83 LEU A C 1
ATOM 675 O O . LEU A 1 83 ? -6.752 13.308 16.371 1.00 89.38 83 LEU A O 1
ATOM 679 N N . PRO A 1 84 ? -8.761 14.194 15.938 1.00 86.81 84 PRO A N 1
ATOM 680 C CA . PRO A 1 84 ? -8.211 15.403 15.340 1.00 86.81 84 PRO A CA 1
ATOM 681 C C . PRO A 1 84 ? -7.374 16.187 16.360 1.00 86.81 84 PRO A C 1
ATOM 683 O O . PRO A 1 84 ? -7.726 16.260 17.534 1.00 86.81 84 PRO A O 1
ATOM 686 N N . ASN A 1 85 ? -6.289 16.807 15.900 1.00 87.88 85 ASN A N 1
ATOM 687 C CA . ASN A 1 85 ? -5.312 17.555 16.701 1.00 87.88 85 ASN A CA 1
ATOM 688 C C . ASN A 1 85 ? -4.541 16.712 17.729 1.00 87.88 85 ASN A C 1
ATOM 690 O O . ASN A 1 85 ? -4.043 17.246 18.719 1.00 87.88 85 ASN A O 1
ATOM 694 N N . HIS A 1 86 ? -4.418 15.404 17.499 1.00 86.62 86 HIS A N 1
ATOM 695 C CA . HIS A 1 86 ? -3.577 14.548 18.328 1.00 86.62 86 HIS A CA 1
ATOM 696 C C . HIS A 1 86 ? -2.107 14.996 18.294 1.00 86.62 86 HIS A C 1
ATOM 698 O O . HIS A 1 86 ? -1.602 15.447 17.260 1.00 86.62 86 HIS A O 1
ATOM 704 N N . ALA A 1 87 ? -1.407 14.822 19.419 1.00 87.94 87 ALA A N 1
ATOM 705 C CA . ALA A 1 87 ? 0.028 15.067 19.501 1.00 87.94 87 ALA A CA 1
ATOM 706 C C . ALA A 1 87 ? 0.789 14.230 18.450 1.00 87.94 87 ALA A C 1
ATOM 708 O O . ALA A 1 87 ? 0.377 13.094 18.172 1.00 87.94 87 ALA A O 1
ATOM 709 N N . PRO A 1 88 ? 1.885 14.749 17.865 1.00 90.25 88 PRO A N 1
ATOM 710 C CA . PRO A 1 88 ? 2.671 13.997 16.899 1.00 90.25 88 PRO A CA 1
ATOM 711 C C . PRO A 1 88 ? 3.267 12.729 17.516 1.00 90.25 88 PRO A C 1
ATOM 713 O O . PRO A 1 88 ? 3.936 12.797 18.544 1.00 90.25 88 PRO A O 1
ATOM 716 N N . ILE A 1 89 ? 3.037 11.579 16.883 1.00 91.38 89 ILE A N 1
ATOM 717 C CA . ILE A 1 89 ? 3.527 10.272 17.338 1.00 91.38 89 ILE A CA 1
ATOM 718 C C . ILE A 1 89 ? 3.941 9.440 16.126 1.00 91.38 89 ILE A C 1
ATOM 720 O O . ILE A 1 89 ? 3.246 9.409 15.111 1.00 91.38 89 ILE A O 1
ATOM 724 N N . ALA A 1 90 ? 5.060 8.729 16.243 1.00 90.62 90 ALA A N 1
ATOM 725 C CA . ALA A 1 90 ? 5.448 7.666 15.325 1.00 90.62 90 ALA A CA 1
ATOM 726 C C . ALA A 1 90 ? 5.456 6.340 16.093 1.00 90.62 90 ALA A C 1
ATOM 728 O O . ALA A 1 90 ? 6.053 6.258 17.165 1.00 90.62 90 ALA A O 1
ATOM 729 N N . THR A 1 91 ? 4.773 5.324 15.571 1.00 90.00 91 THR A N 1
ATOM 730 C CA . THR A 1 91 ? 4.626 4.030 16.247 1.00 90.00 91 THR A CA 1
ATOM 731 C C . THR A 1 91 ? 4.602 2.870 15.258 1.00 90.00 91 THR A C 1
ATOM 733 O O . THR A 1 91 ? 4.215 3.030 14.097 1.00 90.00 91 THR A O 1
ATOM 736 N N . ALA A 1 92 ? 5.015 1.693 15.724 1.00 89.50 92 ALA A N 1
ATOM 737 C CA . ALA A 1 92 ? 4.833 0.446 14.996 1.00 89.50 92 ALA A CA 1
ATOM 738 C C . ALA A 1 92 ? 3.359 0.013 15.060 1.00 89.50 92 ALA A C 1
ATOM 740 O O . ALA A 1 92 ? 2.686 0.184 16.079 1.00 89.50 92 ALA A O 1
ATOM 741 N N . VAL A 1 93 ? 2.867 -0.539 13.956 1.00 90.81 93 VAL A N 1
ATOM 742 C CA . VAL A 1 93 ? 1.519 -1.091 13.816 1.00 90.81 93 VAL A CA 1
ATOM 743 C C . VAL A 1 93 ? 1.643 -2.604 13.748 1.00 90.81 93 VAL A C 1
ATOM 745 O O . VAL A 1 93 ? 2.404 -3.127 12.933 1.00 90.81 93 VAL A O 1
ATOM 748 N N . ASP A 1 94 ? 0.882 -3.296 14.584 1.00 90.25 94 ASP A N 1
ATOM 749 C CA . ASP A 1 94 ? 0.842 -4.754 14.614 1.00 90.25 94 ASP A CA 1
ATOM 750 C C . ASP A 1 94 ? -0.153 -5.311 13.591 1.00 90.25 94 ASP A C 1
ATOM 752 O O . ASP A 1 94 ? -0.969 -4.592 13.004 1.00 90.25 94 ASP A O 1
AT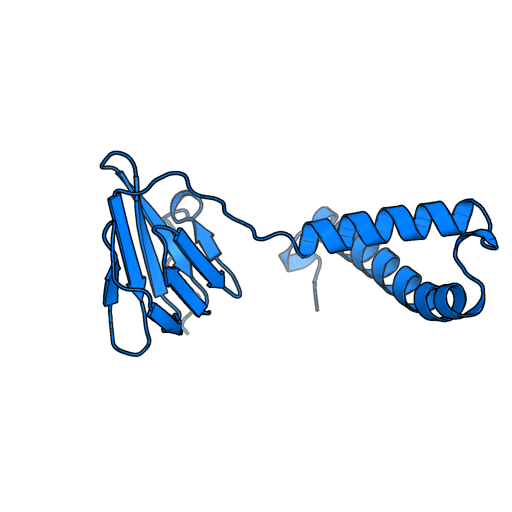OM 756 N N . ILE A 1 95 ? -0.087 -6.625 13.372 1.00 88.06 95 ILE A N 1
ATOM 757 C CA . ILE A 1 95 ? -1.089 -7.339 12.580 1.00 88.06 95 ILE A CA 1
ATOM 758 C C . ILE A 1 95 ? -2.428 -7.241 13.311 1.00 88.06 95 ILE A C 1
ATOM 760 O O . ILE A 1 95 ? -2.555 -7.666 14.460 1.00 88.06 95 ILE A O 1
ATOM 764 N N . GLY A 1 96 ? -3.439 -6.678 12.655 1.00 87.81 96 GLY A N 1
ATOM 765 C CA . GLY A 1 96 ? -4.695 -6.391 13.331 1.00 87.81 96 GLY A CA 1
ATOM 766 C C . GLY A 1 96 ? -5.709 -5.663 12.469 1.00 87.81 96 GLY A C 1
ATOM 767 O O . GLY A 1 96 ? -5.656 -5.686 11.241 1.00 87.81 96 GLY A O 1
ATOM 768 N N . ILE A 1 97 ? -6.668 -5.029 13.138 1.00 86.69 97 ILE A N 1
ATOM 769 C CA . ILE A 1 97 ? -7.785 -4.354 12.488 1.00 86.69 97 ILE A CA 1
ATOM 770 C C . ILE A 1 97 ? -7.626 -2.845 12.661 1.00 86.69 97 ILE A C 1
ATOM 772 O O . ILE A 1 97 ? -7.613 -2.335 13.778 1.00 86.69 97 ILE A O 1
ATOM 776 N N . LEU A 1 98 ? -7.583 -2.131 11.543 1.00 88.44 98 LEU A N 1
ATOM 777 C CA . LEU A 1 98 ? -7.728 -0.685 11.484 1.00 88.44 98 LEU A CA 1
ATOM 778 C C . LEU A 1 98 ? -9.204 -0.336 11.326 1.00 88.44 98 LEU A C 1
ATOM 780 O O . LEU A 1 98 ? -9.862 -0.780 10.381 1.00 88.44 98 LEU A O 1
ATOM 784 N N . ARG A 1 99 ? -9.720 0.494 12.230 1.00 88.50 99 ARG A N 1
ATOM 785 C CA . ARG A 1 99 ? -11.070 1.051 12.118 1.00 88.50 99 ARG A CA 1
ATOM 786 C C . ARG A 1 99 ? -10.980 2.541 11.868 1.00 88.50 99 ARG A C 1
ATOM 788 O O . ARG A 1 99 ? -10.322 3.263 12.608 1.00 88.50 99 ARG A O 1
ATOM 795 N N . ILE A 1 100 ? -11.660 3.001 10.831 1.00 88.12 100 ILE A N 1
ATOM 796 C CA . ILE A 1 100 ? -11.676 4.400 10.420 1.00 88.12 100 ILE A CA 1
ATOM 797 C C . ILE A 1 100 ? -13.119 4.881 10.456 1.00 88.12 100 ILE A C 1
ATOM 799 O O . ILE A 1 100 ? -13.976 4.301 9.791 1.00 88.12 100 ILE A O 1
ATOM 803 N N . ARG A 1 101 ? -13.398 5.958 11.192 1.00 85.38 101 ARG A N 1
ATOM 804 C CA . ARG A 1 101 ? -14.732 6.559 11.236 1.00 85.38 101 ARG A CA 1
ATOM 805 C C . ARG A 1 101 ? -14.842 7.713 10.243 1.00 85.38 101 ARG A C 1
ATOM 807 O O . ARG A 1 101 ? -14.253 8.783 10.437 1.00 85.38 101 ARG A O 1
ATOM 814 N N . PHE A 1 102 ? -15.640 7.514 9.198 1.00 80.50 102 PHE A N 1
ATOM 815 C CA . PHE A 1 102 ? -15.948 8.513 8.174 1.00 80.50 102 PHE A CA 1
ATOM 816 C C . PHE A 1 102 ? -17.453 8.792 8.156 1.00 80.50 102 PHE A C 1
ATOM 818 O O . PHE A 1 102 ? -18.233 7.861 8.010 1.00 80.50 102 PHE A O 1
ATOM 825 N N . ASN A 1 103 ? -17.876 10.054 8.307 1.00 76.44 103 ASN A N 1
ATOM 826 C CA . ASN A 1 103 ? -19.298 10.448 8.293 1.00 76.44 103 ASN A CA 1
ATOM 827 C C . ASN A 1 103 ? -20.208 9.545 9.157 1.00 76.44 103 ASN A C 1
ATOM 829 O O . ASN A 1 103 ? -21.279 9.136 8.727 1.00 76.44 103 ASN A O 1
ATOM 833 N N . ASP A 1 104 ? -19.741 9.202 10.362 1.00 79.25 104 ASP A N 1
ATOM 834 C CA . ASP A 1 104 ? -20.428 8.316 11.317 1.00 79.25 104 ASP A CA 1
ATOM 835 C C . ASP A 1 104 ? -20.579 6.844 10.895 1.00 79.25 104 ASP A C 1
ATOM 837 O O . ASP A 1 104 ? -21.181 6.056 11.619 1.00 79.25 104 ASP A O 1
ATOM 841 N N . GLN A 1 105 ? -19.925 6.438 9.807 1.00 80.50 105 GLN A N 1
ATOM 842 C CA . GLN A 1 105 ? -19.771 5.045 9.399 1.00 80.50 105 GLN A CA 1
ATOM 843 C C . GLN A 1 105 ? -18.360 4.534 9.707 1.00 80.50 105 GLN A C 1
ATOM 845 O O . GLN A 1 105 ? -17.361 5.219 9.473 1.00 80.50 105 GLN A O 1
ATOM 850 N N . TRP A 1 106 ? -18.280 3.309 10.225 1.00 84.50 106 TRP A N 1
ATOM 851 C CA . TRP A 1 106 ? -17.015 2.622 10.468 1.00 84.50 106 TRP A CA 1
ATOM 852 C C . TR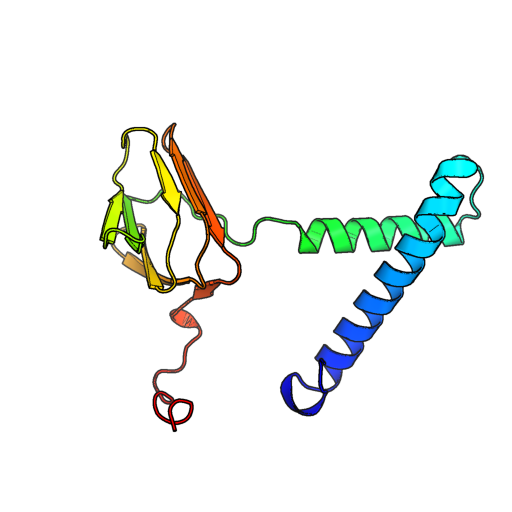P A 1 106 ? -16.590 1.834 9.232 1.00 84.50 106 TRP A C 1
ATOM 854 O O . TRP A 1 106 ? -17.265 0.894 8.818 1.00 84.50 106 TRP A O 1
ATOM 864 N N . LEU A 1 107 ? -15.436 2.188 8.677 1.00 84.19 107 LEU A N 1
ATOM 865 C CA . LEU A 1 107 ? -14.721 1.383 7.700 1.00 84.19 107 LEU A CA 1
ATOM 866 C C . LEU A 1 107 ? -13.693 0.519 8.430 1.00 84.19 107 LEU A C 1
ATOM 868 O O . LEU A 1 107 ? -12.897 1.029 9.217 1.00 84.19 107 LEU A O 1
ATOM 872 N N . THR A 1 108 ? -13.703 -0.780 8.147 1.00 85.50 108 THR A N 1
ATOM 873 C CA . THR A 1 108 ? -12.807 -1.753 8.777 1.00 85.50 108 THR A CA 1
ATOM 874 C C . THR A 1 108 ? -11.832 -2.311 7.746 1.00 85.50 108 THR A C 1
ATOM 876 O O . THR A 1 108 ? -12.246 -2.724 6.660 1.00 85.50 108 THR A O 1
ATOM 879 N N . MET A 1 109 ? -10.546 -2.328 8.088 1.00 86.19 109 MET A N 1
ATOM 880 C CA . MET A 1 109 ? -9.471 -2.874 7.263 1.00 86.19 109 MET A CA 1
ATOM 881 C C . MET A 1 109 ? -8.606 -3.823 8.092 1.00 86.19 109 MET A C 1
ATOM 883 O O . MET A 1 109 ? -8.270 -3.506 9.230 1.00 86.19 109 MET A O 1
ATOM 887 N N . ALA A 1 110 ? -8.239 -4.969 7.531 1.00 86.44 110 ALA A N 1
ATOM 888 C CA . ALA A 1 110 ? -7.209 -5.832 8.093 1.00 86.44 110 ALA A CA 1
ATOM 889 C C . ALA A 1 110 ? -5.839 -5.310 7.647 1.00 86.44 110 ALA A C 1
ATOM 891 O O . ALA A 1 110 ? -5.643 -5.049 6.462 1.00 86.44 110 ALA A O 1
ATOM 892 N N . LEU A 1 111 ? -4.910 -5.137 8.585 1.00 87.75 111 LEU A N 1
ATOM 893 C CA . LEU A 1 111 ? -3.539 -4.703 8.326 1.00 87.75 111 LEU A CA 1
ATOM 894 C C . LEU A 1 111 ? -2.567 -5.834 8.651 1.00 87.75 111 LEU A C 1
ATOM 896 O O . LEU A 1 111 ? -2.648 -6.429 9.727 1.00 87.75 111 LEU A O 1
ATOM 900 N N . MET A 1 112 ? -1.603 -6.075 7.766 1.00 87.81 112 MET A N 1
ATOM 901 C CA . MET A 1 112 ? -0.512 -7.035 7.978 1.00 87.81 112 MET A CA 1
ATOM 902 C C . MET A 1 112 ? 0.735 -6.357 8.568 1.00 87.81 112 MET A C 1
ATOM 904 O O . MET A 1 112 ? 1.845 -6.532 8.067 1.00 87.81 112 MET A O 1
ATOM 908 N N . GLY A 1 113 ? 0.537 -5.564 9.626 1.00 86.38 113 GLY A N 1
ATOM 909 C CA . GLY A 1 113 ? 1.596 -4.833 10.326 1.00 86.38 113 GLY A CA 1
ATOM 910 C C . GLY A 1 113 ? 2.233 -3.695 9.515 1.00 86.38 113 GLY A C 1
ATOM 911 O O . GLY A 1 113 ? 1.996 -3.541 8.312 1.00 86.38 113 GLY A O 1
ATOM 912 N N . GLY A 1 114 ? 3.033 -2.861 10.184 1.00 89.50 114 GLY A N 1
ATOM 913 C CA . GLY A 1 114 ? 3.691 -1.717 9.556 1.00 89.50 114 GLY A CA 1
ATOM 914 C C . GLY A 1 114 ? 4.099 -0.598 10.515 1.00 89.50 114 GLY A C 1
ATOM 915 O O . GLY A 1 114 ? 4.469 -0.835 11.661 1.00 89.50 114 GLY A O 1
ATOM 916 N N . PHE A 1 115 ? 4.022 0.644 10.039 1.00 90.56 115 PHE A N 1
ATOM 917 C CA . PHE A 1 115 ? 4.345 1.856 10.791 1.00 90.56 115 PHE A CA 1
ATOM 918 C C . PHE A 1 115 ? 3.278 2.925 10.576 1.00 90.56 115 PHE A C 1
ATOM 920 O O . PHE A 1 115 ? 2.835 3.158 9.452 1.00 90.56 115 PHE A O 1
ATOM 927 N N . ALA A 1 116 ? 2.908 3.623 11.645 1.00 90.62 116 ALA A N 1
ATOM 928 C CA . ALA A 1 116 ? 2.022 4.774 11.599 1.00 90.62 116 ALA A CA 1
ATOM 929 C C . ALA A 1 116 ? 2.756 6.029 12.076 1.00 90.62 116 ALA A C 1
ATOM 931 O O . ALA A 1 116 ? 3.443 6.026 13.097 1.00 90.62 116 ALA A O 1
ATOM 932 N N . ARG A 1 117 ? 2.565 7.126 11.345 1.00 90.94 117 ARG A N 1
ATOM 933 C CA . ARG A 1 117 ? 2.993 8.472 11.718 1.00 90.94 117 ARG A CA 1
ATOM 934 C C . ARG A 1 117 ? 1.768 9.369 11.801 1.00 90.94 117 ARG A C 1
ATOM 936 O O . ARG A 1 117 ? 1.048 9.522 10.817 1.00 90.94 117 ARG A O 1
ATOM 943 N N . ILE A 1 118 ? 1.569 9.972 12.962 1.00 90.50 118 ILE A N 1
ATOM 944 C CA . ILE A 1 118 ? 0.523 10.940 13.268 1.00 90.50 118 ILE A CA 1
ATOM 945 C C . ILE A 1 118 ? 1.205 12.292 13.473 1.00 90.50 118 ILE A C 1
ATOM 947 O O . ILE A 1 118 ? 2.181 12.383 14.214 1.00 90.50 118 ILE A O 1
ATOM 951 N N . GLY A 1 119 ? 0.712 13.344 12.828 1.00 89.12 119 GLY A N 1
ATOM 952 C CA . GLY A 1 119 ? 1.182 14.709 13.062 1.00 89.12 119 GLY A CA 1
ATOM 953 C C . GLY A 1 119 ? 0.576 15.695 12.072 1.00 89.12 119 GLY A C 1
ATOM 954 O O . GLY A 1 119 ? 0.191 15.307 10.976 1.00 89.12 119 GLY A O 1
ATOM 955 N N . ASN A 1 120 ? 0.484 16.972 12.447 1.00 87.12 120 ASN A N 1
ATOM 956 C CA . ASN A 1 120 ? -0.076 18.032 11.595 1.00 87.12 120 ASN A CA 1
ATOM 957 C C . ASN A 1 120 ? -1.487 17.716 11.051 1.00 87.12 120 ASN A C 1
ATOM 959 O O . ASN A 1 120 ? -1.804 18.063 9.918 1.00 87.12 120 ASN A O 1
ATOM 963 N N . ASN A 1 121 ? -2.335 17.036 11.838 1.00 83.50 121 ASN A N 1
ATOM 964 C CA . ASN A 1 121 ? -3.641 16.510 11.399 1.00 83.50 121 ASN A CA 1
ATOM 965 C C . ASN A 1 121 ? -3.593 15.549 10.201 1.00 83.50 121 ASN A C 1
ATOM 967 O O . ASN A 1 121 ? -4.615 15.285 9.567 1.00 83.50 121 ASN A O 1
ATOM 971 N N . GLU A 1 122 ? -2.428 14.978 9.927 1.00 84.31 122 GLU A N 1
ATOM 972 C CA . GLU A 1 122 ? -2.225 13.949 8.925 1.00 84.31 122 GLU A CA 1
ATOM 973 C C . GLU A 1 122 ? -1.815 12.643 9.601 1.00 84.31 122 GLU A C 1
ATOM 975 O O . GLU A 1 122 ? -1.027 12.610 10.550 1.00 84.31 122 GLU A O 1
ATOM 980 N N . ILE A 1 123 ? -2.364 11.543 9.093 1.00 86.44 123 ILE A N 1
ATOM 981 C CA . ILE A 1 123 ? -2.015 10.195 9.525 1.00 86.44 123 ILE A CA 1
ATOM 982 C C . ILE A 1 123 ? -1.508 9.457 8.293 1.00 86.44 123 ILE A C 1
ATOM 984 O O . ILE A 1 123 ? -2.215 9.322 7.296 1.00 86.44 123 ILE A O 1
ATOM 988 N N . THR A 1 124 ? -0.258 9.015 8.353 1.00 87.19 124 THR A N 1
ATOM 989 C CA . THR A 1 124 ? 0.374 8.184 7.327 1.00 87.19 124 THR A CA 1
ATOM 990 C C . THR A 1 124 ? 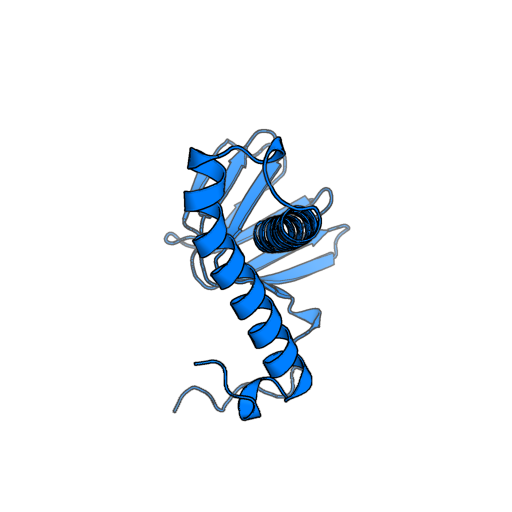0.571 6.796 7.907 1.00 87.19 124 THR A C 1
ATOM 992 O O . THR A 1 124 ? 1.263 6.661 8.912 1.00 87.19 124 THR A O 1
ATOM 995 N N . ILE A 1 125 ? -0.017 5.774 7.287 1.00 87.50 125 ILE A N 1
ATOM 996 C CA . ILE A 1 125 ? 0.175 4.380 7.692 1.00 87.50 125 ILE A CA 1
ATOM 997 C C . ILE A 1 125 ? 0.826 3.644 6.525 1.00 87.50 125 ILE A C 1
ATOM 999 O O . ILE A 1 125 ? 0.275 3.600 5.428 1.00 87.50 125 ILE A O 1
ATOM 1003 N N . LEU A 1 126 ? 2.017 3.112 6.765 1.00 86.06 126 LEU A N 1
ATOM 1004 C CA . LEU A 1 126 ? 2.766 2.276 5.839 1.00 86.06 126 LEU A CA 1
ATOM 1005 C C . LEU A 1 126 ? 2.613 0.838 6.306 1.00 86.06 126 LEU A C 1
ATOM 1007 O O . LEU A 1 126 ? 3.063 0.508 7.398 1.00 86.06 126 LEU A O 1
ATOM 1011 N N . VAL A 1 127 ? 1.974 0.001 5.499 1.00 85.25 127 VAL A N 1
ATOM 1012 C CA . VAL A 1 127 ? 1.705 -1.405 5.821 1.00 85.25 127 VAL A CA 1
ATOM 1013 C C . VAL A 1 127 ? 2.213 -2.308 4.717 1.00 85.25 127 VAL A C 1
ATOM 1015 O O . VAL A 1 127 ? 2.307 -1.884 3.565 1.00 85.25 127 VAL A O 1
ATOM 1018 N N . ASN A 1 128 ? 2.547 -3.545 5.078 1.00 79.12 128 ASN A N 1
ATOM 1019 C CA . ASN A 1 128 ? 2.991 -4.538 4.103 1.00 79.12 128 ASN A CA 1
ATOM 1020 C C . ASN A 1 128 ? 1.836 -4.993 3.199 1.00 79.12 128 ASN A C 1
ATOM 1022 O O . ASN A 1 128 ? 2.008 -5.130 1.993 1.00 79.12 128 ASN A O 1
ATOM 1026 N N . ASP A 1 129 ? 0.657 -5.190 3.791 1.00 80.44 129 ASP A N 1
ATOM 1027 C CA . ASP A 1 129 ? -0.579 -5.505 3.079 1.00 80.44 129 ASP A CA 1
ATOM 1028 C C . ASP A 1 129 ? -1.790 -4.968 3.859 1.00 80.44 129 ASP A C 1
ATOM 1030 O O . ASP A 1 129 ? -1.735 -4.829 5.091 1.00 80.44 129 ASP A O 1
ATOM 1034 N N . ALA A 1 130 ? -2.868 -4.644 3.145 1.00 81.19 130 ALA A N 1
ATOM 1035 C CA . ALA A 1 130 ? -4.110 -4.159 3.731 1.00 81.19 130 ALA A CA 1
ATOM 1036 C C . ALA A 1 130 ? -5.342 -4.549 2.910 1.00 81.19 130 ALA A C 1
ATOM 1038 O O . ALA A 1 130 ? -5.480 -4.176 1.745 1.00 81.19 130 ALA A O 1
ATOM 1039 N N . GLU A 1 131 ? -6.297 -5.200 3.569 1.00 81.50 131 GLU A N 1
ATOM 1040 C CA . GLU A 1 131 ? -7.519 -5.705 2.946 1.00 81.50 131 GLU A CA 1
ATOM 1041 C C . GLU A 1 131 ? -8.753 -5.038 3.565 1.00 81.50 131 GLU A C 1
ATOM 1043 O O . GLU A 1 131 ? -8.850 -4.867 4.784 1.00 81.50 131 GLU A O 1
ATOM 1048 N N . LYS A 1 132 ? -9.715 -4.618 2.737 1.00 76.06 132 LYS A N 1
ATOM 1049 C CA . LYS A 1 132 ? -10.963 -4.021 3.231 1.00 76.06 132 LYS A CA 1
ATOM 1050 C C . LYS A 1 132 ? -11.956 -5.115 3.580 1.00 76.06 132 LYS A C 1
ATOM 1052 O O . LYS A 1 132 ? -12.248 -5.985 2.771 1.00 76.06 132 LYS A O 1
ATOM 1057 N N . SER A 1 133 ? -12.587 -4.989 4.744 1.00 64.44 133 SER A N 1
ATOM 1058 C CA . SER A 1 133 ? -13.603 -5.946 5.191 1.00 64.44 133 SER A CA 1
ATOM 1059 C C . SER A 1 133 ? -14.846 -6.005 4.288 1.00 64.44 133 SER A C 1
ATOM 1061 O O . SER A 1 133 ? -15.598 -6.966 4.388 1.00 64.44 133 SER A O 1
ATOM 1063 N N . SER A 1 134 ? -15.083 -5.012 3.422 1.00 59.19 134 SER A N 1
ATOM 1064 C CA . SER A 1 134 ? -16.188 -5.028 2.452 1.00 59.19 134 SER A CA 1
ATOM 1065 C C . SER A 1 134 ? -15.998 -6.031 1.306 1.00 59.19 134 SER A C 1
ATOM 1067 O O . SER A 1 134 ? -16.969 -6.308 0.611 1.00 59.19 134 SER A O 1
ATOM 1069 N N . ASP A 1 135 ? -14.791 -6.579 1.135 1.00 49.09 135 ASP A N 1
ATOM 1070 C CA . ASP A 1 135 ? -14.468 -7.593 0.121 1.00 49.09 135 ASP A CA 1
ATOM 1071 C C . ASP A 1 135 ? -14.372 -9.020 0.714 1.00 49.09 135 ASP A C 1
ATOM 1073 O O . ASP A 1 135 ? -14.120 -9.982 -0.010 1.00 49.09 135 ASP A O 1
ATOM 1077 N N . ILE A 1 136 ? -14.621 -9.189 2.022 1.00 46.28 136 ILE A N 1
ATOM 1078 C CA . ILE A 1 136 ? -14.561 -10.487 2.709 1.00 46.28 136 ILE A CA 1
ATOM 1079 C C . ILE A 1 136 ? -15.979 -11.063 2.834 1.00 46.28 136 ILE A C 1
ATOM 1081 O O . ILE A 1 136 ? -16.768 -10.637 3.677 1.00 46.28 136 ILE A O 1
ATOM 1085 N N . ASP A 1 137 ? -16.302 -12.055 2.001 1.00 41.62 137 ASP A N 1
ATOM 1086 C CA . ASP A 1 137 ? -17.523 -12.859 2.125 1.00 41.62 137 ASP A CA 1
ATOM 1087 C C . ASP A 1 137 ? -17.562 -13.537 3.519 1.00 41.62 137 ASP A C 1
ATOM 1089 O O . ASP A 1 137 ? -16.664 -14.323 3.848 1.00 41.62 137 ASP A O 1
ATOM 1093 N N . PRO A 1 138 ? -18.583 -13.283 4.364 1.00 46.81 138 PRO A N 1
ATOM 1094 C CA . PRO A 1 138 ? -18.667 -13.843 5.714 1.00 46.81 138 PRO A CA 1
ATOM 1095 C C . PRO A 1 138 ? -18.827 -15.374 5.747 1.00 46.81 138 PRO A C 1
ATOM 1097 O O . PRO A 1 138 ? -18.803 -15.968 6.827 1.00 46.81 138 PRO A O 1
ATOM 1100 N N . LYS A 1 139 ? -18.976 -16.053 4.599 1.00 38.28 139 LYS A N 1
ATOM 1101 C CA . LYS A 1 139 ? -19.185 -17.510 4.539 1.00 38.28 139 LYS A CA 1
ATOM 1102 C C . LYS A 1 139 ? -17.931 -18.387 4.620 1.00 38.28 139 LYS A C 1
ATOM 1104 O O . LYS A 1 139 ? -18.071 -19.608 4.522 1.00 38.28 139 LYS A O 1
ATOM 1109 N N . LYS A 1 140 ? -16.725 -17.855 4.851 1.00 42.03 140 LYS A N 1
ATOM 1110 C CA . LYS A 1 140 ? -15.552 -18.716 5.124 1.00 42.03 140 LYS A CA 1
ATOM 1111 C C . LYS A 1 140 ? -14.621 -18.206 6.233 1.00 42.03 140 LYS A C 1
ATOM 1113 O O . LYS A 1 140 ? -13.573 -17.645 5.936 1.00 42.03 140 LYS A O 1
ATOM 1118 N N . PRO A 1 141 ? -14.885 -18.583 7.495 1.00 36.59 141 PRO A N 1
ATOM 1119 C CA . PRO A 1 141 ? -13.825 -18.690 8.492 1.00 36.59 141 PRO A CA 1
ATOM 1120 C C . PRO A 1 141 ? -13.855 -20.079 9.153 1.00 36.59 141 PRO A C 1
ATOM 1122 O O . PRO A 1 141 ? -14.733 -20.330 9.971 1.00 36.59 141 PRO A O 1
ATOM 1125 N N . SER A 1 142 ? -12.949 -21.002 8.773 1.00 35.44 142 SER A N 1
ATOM 1126 C CA . SER A 1 142 ? -12.569 -22.215 9.566 1.00 35.44 142 SER A CA 1
ATOM 1127 C C . SER A 1 142 ? -11.761 -23.297 8.809 1.00 35.44 142 SER A C 1
ATOM 1129 O O . SER A 1 142 ? -11.920 -24.485 9.086 1.00 35.44 142 SER A O 1
ATOM 1131 N N . LYS A 1 143 ? -10.883 -22.971 7.845 1.00 38.47 143 LYS A N 1
ATOM 1132 C CA . LYS A 1 143 ? -10.042 -24.021 7.211 1.00 38.47 143 LYS A CA 1
ATOM 1133 C C . LYS A 1 143 ? -8.538 -23.766 7.103 1.00 38.47 143 LYS A C 1
ATOM 1135 O O . LYS A 1 143 ? -7.851 -24.627 6.574 1.00 38.47 143 LYS A O 1
ATOM 1140 N N . LEU A 1 144 ? -8.011 -22.665 7.639 1.00 35.41 144 LEU A N 1
ATOM 1141 C CA . LEU A 1 144 ? -6.567 -22.369 7.584 1.00 35.41 144 LEU A CA 1
ATOM 1142 C C . LEU A 1 144 ? -5.831 -22.518 8.925 1.00 35.41 144 LEU A C 1
ATOM 1144 O O . LEU A 1 144 ? -4.647 -22.223 9.001 1.00 35.41 144 LEU A O 1
ATOM 1148 N N . LEU A 1 145 ? -6.506 -23.018 9.962 1.00 35.31 145 LEU A N 1
ATOM 1149 C CA . LEU A 1 145 ? -5.881 -23.415 11.226 1.00 35.31 145 LEU A CA 1
ATOM 1150 C C . LEU A 1 145 ? -6.210 -24.890 11.494 1.00 35.31 145 LEU A C 1
ATOM 1152 O O . LEU A 1 145 ? -7.166 -25.205 12.202 1.00 35.31 145 LEU A O 1
ATOM 1156 N N . LYS A 1 146 ? -5.457 -25.783 10.854 1.00 35.25 146 LYS A N 1
ATOM 1157 C CA . LYS A 1 146 ? -5.252 -27.174 11.266 1.00 35.25 146 LYS A CA 1
ATOM 1158 C C . LYS A 1 146 ? -3.812 -27.550 10.977 1.00 35.25 146 LYS A C 1
ATOM 1160 O O . LYS A 1 146 ? -3.325 -27.126 9.906 1.00 35.25 146 LYS A O 1
#

Secondary structure (DSSP, 8-state):
---HHHH-HHHHHHHHHHHHHHHHHHHHHHHHHHH-STTS-HHHHHHHHHHHHHHHHHTS--------SEEEEEETTEEEEE-TTPPPEEEEEEEEEEEEEETTEEEEEEEEEEEEEEETTEEEEEES-EEEGGG--TT--SSS--

InterPro domains:
  IPR001469 ATP synthase, F1 complex, delta/epsilon subunit [MF_00530] (50-146)
  IPR001469 ATP synthase, F1 complex, delta/epsilon subunit [PTHR13822] (61-142)
  IPR001469 ATP synthase, F1 complex, delta/epsilon subunit [TIGR01216] (65-142)
  IPR001469 ATP synthase, F1 complex, delta/epsilon subunit [cd12152] (62-140)
  IPR020546 ATP synthase, F1 complex, delta/epsilon subunit, N-terminal [PF02823] (63-130)
  IPR024034 ATPase, F1/V1 complex, beta/alpha subunit, C-terminal [G3DSA:1.10.1140.10] (2-72)
  IPR036771 F0F1 ATP synthase delta/epsilon subunit, N-terminal [SSF51344] (62-131)

Foldseek 3Di:
DDDCVPVHDVVVVVVVVLVVLLVVLVVCVVVCVVQPPVPDDPVVNVSNVVNVVSVCVVPDPPDDDDQFQWKWFQFPVGIDIDGFPDDWDKGKGDQAWIWTHDPNDTWIKTFHIFIWTDDPRDIDTDGPDIGTPVPDDPPDDDDPPD